Protein AF-E6SQ80-F1 (afdb_monomer)

Organism: Bacteroides helcogenes (strain ATCC 35417 / DSM 20613 / JCM 6297 / CCUG 15421 / P 36-108) (NCBI:txid693979)

Solvent-accessible surface area (backbone atoms only — not comparable to full-atom values): 7886 Å² total; per-residue (Å²): 94,75,53,71,48,100,83,72,42,38,37,42,40,49,73,42,81,39,66,89,78,33,95,64,57,25,23,40,50,48,75,44,76,76,43,98,64,92,74,74,93,52,70,65,58,53,53,50,54,49,54,52,53,56,57,59,50,70,48,45,70,41,32,42,32,36,75,46,68,43,85,72,83,55,39,59,58,62,47,45,52,54,47,51,51,44,66,64,46,52,77,68,69,52,54,44,75,54,71,50,78,45,55,55,97,86,42,45,30,45,36,32,44,36,37,37,68,80,19,93,57,41,67,62,55,50,51,46,48,52,53,52,54,65,74,57,103

pLDDT: mean 82.49, std 13.87, range [45.72, 96.94]

Nearest PDB structures (foldseek):
  2bx2-assembly1_L  TM=4.332E-01  e=1.331E-02  Escherichia coli
  2c4r-assembly1_L  TM=4.827E-01  e=7.706E-02  Escherichia coli
  6nuk-assembly1_A  TM=4.465E-01  e=2.876E-01  synthetic construct
  6wi5-assembly2_B  TM=4.559E-01  e=1.564E+00  synthetic construct
  4lij-assembly1_C  TM=2.989E-01  e=2.141E+00  Homo sapiens

Foldseek 3Di:
DWDADPVRWIKDWDWDDDCPLHPDQETEIDMDTPDPDDDDDDVVVLVVVLVVVVVSCVPQQHKYKYKDWPPDVVVVVVVVSVVVSCVVCVVVVQKDKDWDWFAAPNITMTMMMIHGPVNVCVVVSVVSVVVVRVVRD

Sequence (137 aa):
MEFFTDFNLHYVVSFMADVNIFNENAYQFAFTEVSDKRSDMDLKVVRTLLAIIEAFFCDNRNIMLFICYDMDNSGGAHSRLFQFWYQKYNRLSRYYMNNNTINIEGFYFYTAMVCRIDHPDFENKVDEYESYIKALE

Mean predicted aligned error: 6.48 Å

Radius of gyration: 15.29 Å; Cα contacts (8 Å, |Δi|>4): 195; chains: 1; bounding box: 39×23×43 Å

Secondary structure (DSSP, 8-state):
-EEE-TT--EEEEEEEE--SS-SSSEEEEEEEE-SSSPPP--HHHHHHHHHHHHHHTTSTT-EEEEEEE-SSS-HHHHHHHHHHHHHHHGGGT-EEEEEEEEEETTEEEEEEEEEETT-TTHHHHHHHHHHHHHTT-

InterPro domains:
  IPR046167 Protein of unknown function DUF6169 [PF19666] (42-130)

Structure (mmCIF, N/CA/C/O backbone):
data_AF-E6SQ80-F1
#
_entry.id   AF-E6SQ80-F1
#
loop_
_atom_site.group_PDB
_atom_site.id
_atom_site.type_symbol
_atom_site.label_atom_id
_atom_site.label_alt_id
_atom_site.label_comp_id
_atom_site.label_asym_id
_atom_site.label_entity_id
_atom_site.label_seq_id
_atom_site.pdbx_PDB_ins_code
_atom_site.Cartn_x
_atom_site.Cartn_y
_atom_site.Cartn_z
_atom_site.occupancy
_atom_site.B_iso_or_equiv
_atom_site.auth_seq_id
_atom_site.auth_comp_id
_atom_site.auth_asym_id
_atom_site.auth_atom_id
_atom_site.pdbx_PDB_model_num
ATOM 1 N N . MET A 1 1 ? 5.060 -11.589 -7.916 1.00 90.31 1 MET A N 1
ATOM 2 C CA . MET A 1 1 ? 4.917 -11.422 -9.379 1.00 90.31 1 MET A CA 1
ATOM 3 C C . MET A 1 1 ? 6.162 -10.729 -9.892 1.00 90.31 1 MET A C 1
ATOM 5 O O . MET A 1 1 ? 6.709 -9.898 -9.181 1.00 90.31 1 MET A O 1
ATOM 9 N N . GLU A 1 2 ? 6.592 -11.046 -11.104 1.00 92.31 2 GLU A N 1
ATOM 10 C CA . GLU A 1 2 ? 7.700 -10.360 -11.765 1.00 92.31 2 GLU A CA 1
ATOM 11 C C . GLU A 1 2 ? 7.306 -9.924 -13.178 1.00 92.31 2 GLU A C 1
ATOM 13 O O . GLU A 1 2 ? 6.427 -10.535 -13.791 1.00 92.31 2 GLU A O 1
ATOM 18 N N . PHE A 1 3 ? 7.916 -8.851 -13.680 1.00 90.94 3 PHE A N 1
ATOM 19 C CA . PHE A 1 3 ? 7.743 -8.395 -15.060 1.00 90.94 3 PHE A CA 1
ATOM 20 C C . PHE A 1 3 ? 8.987 -7.661 -15.571 1.00 90.94 3 PHE A C 1
ATOM 22 O O . PHE A 1 3 ? 9.801 -7.165 -14.791 1.00 90.94 3 PHE A O 1
ATOM 29 N N . PHE A 1 4 ? 9.102 -7.573 -16.898 1.00 89.94 4 PHE A N 1
ATOM 30 C CA . PHE A 1 4 ? 10.176 -6.860 -17.584 1.00 89.94 4 PHE A CA 1
ATOM 31 C C . PHE A 1 4 ? 9.625 -5.654 -18.345 1.00 89.94 4 PHE A C 1
ATOM 33 O O . PHE A 1 4 ? 8.529 -5.718 -18.907 1.00 89.94 4 PHE A O 1
ATOM 40 N N . THR A 1 5 ? 10.373 -4.552 -18.360 1.00 85.88 5 THR A N 1
ATOM 41 C CA . THR A 1 5 ? 10.049 -3.372 -19.179 1.00 85.88 5 THR A CA 1
ATOM 42 C C . THR A 1 5 ? 10.618 -3.499 -20.591 1.00 85.88 5 THR A C 1
ATOM 44 O O . THR A 1 5 ? 11.477 -4.340 -20.855 1.00 85.88 5 THR A O 1
ATOM 47 N N . ASP A 1 6 ? 10.217 -2.599 -21.493 1.00 85.62 6 ASP A N 1
ATOM 48 C CA . ASP A 1 6 ? 10.793 -2.510 -22.846 1.00 85.62 6 ASP A CA 1
ATOM 49 C C . ASP A 1 6 ? 12.305 -2.198 -22.834 1.00 85.62 6 ASP A C 1
ATOM 51 O O . ASP A 1 6 ? 13.006 -2.464 -23.808 1.00 85.62 6 ASP A O 1
ATOM 55 N N . PHE A 1 7 ? 12.821 -1.659 -21.724 1.00 83.69 7 PHE A N 1
ATOM 56 C CA . PHE A 1 7 ? 14.248 -1.395 -21.503 1.00 83.69 7 PHE A CA 1
ATOM 57 C C . PHE A 1 7 ? 14.986 -2.573 -20.846 1.00 83.69 7 PHE A C 1
ATOM 59 O O . PHE A 1 7 ? 16.158 -2.447 -20.471 1.00 83.69 7 PHE A O 1
ATOM 66 N N . ASN A 1 8 ? 14.319 -3.727 -20.728 1.00 85.06 8 ASN A N 1
ATOM 67 C CA . ASN A 1 8 ? 14.826 -4.935 -20.085 1.00 85.06 8 ASN A CA 1
ATOM 68 C C . ASN A 1 8 ? 15.200 -4.709 -18.608 1.00 85.06 8 ASN A C 1
ATOM 70 O O . ASN A 1 8 ? 16.183 -5.269 -18.117 1.00 85.06 8 ASN A O 1
ATOM 74 N N . LEU A 1 9 ? 14.437 -3.850 -17.926 1.00 84.12 9 LEU A N 1
ATOM 75 C CA . LEU A 1 9 ? 14.495 -3.692 -16.474 1.00 84.12 9 LEU A CA 1
ATOM 76 C C . LEU A 1 9 ? 13.590 -4.736 -15.837 1.00 84.12 9 LEU A C 1
ATOM 78 O O . LEU A 1 9 ? 12.480 -4.958 -16.325 1.00 84.12 9 LEU A O 1
ATOM 82 N N . HIS A 1 10 ? 14.060 -5.368 -14.768 1.00 86.81 10 HIS A N 1
ATOM 83 C CA . HIS A 1 10 ? 13.349 -6.448 -14.087 1.00 86.81 10 HIS A CA 1
ATOM 84 C C . HIS A 1 10 ? 12.758 -5.919 -12.791 1.00 86.81 10 HIS A C 1
ATOM 86 O O . HIS A 1 10 ? 13.491 -5.452 -11.922 1.00 86.81 10 HIS A O 1
ATOM 92 N N . TYR A 1 11 ? 11.438 -6.003 -12.661 1.00 86.12 11 TYR A N 1
ATOM 93 C CA . TYR A 1 11 ? 10.735 -5.614 -11.448 1.00 86.12 11 TYR A CA 1
ATOM 94 C C . TY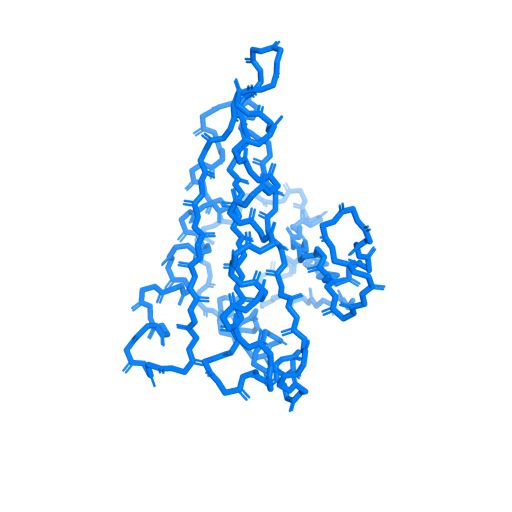R A 1 11 ? 10.109 -6.825 -10.777 1.00 86.12 11 TYR A C 1
ATOM 96 O O . TYR A 1 11 ? 9.470 -7.657 -11.426 1.00 86.12 11 TYR A O 1
ATOM 104 N N . VAL A 1 12 ? 10.232 -6.865 -9.455 1.00 89.56 12 VAL A N 1
ATOM 105 C CA . VAL A 1 12 ? 9.544 -7.815 -8.586 1.00 89.56 12 VAL A CA 1
ATOM 106 C C . VAL A 1 12 ? 8.547 -7.050 -7.729 1.00 89.56 12 VAL A C 1
ATOM 108 O O . VAL A 1 12 ? 8.864 -6.005 -7.165 1.00 89.56 12 VAL A O 1
ATOM 111 N N . VAL A 1 13 ? 7.327 -7.576 -7.650 1.00 90.50 13 VAL A N 1
ATOM 112 C CA . VAL A 1 13 ? 6.219 -7.031 -6.863 1.00 90.50 13 VAL A CA 1
ATOM 113 C C . VAL A 1 13 ? 5.658 -8.123 -5.961 1.00 90.50 13 VAL A C 1
ATOM 115 O O . VAL A 1 13 ? 5.382 -9.239 -6.426 1.00 90.50 13 VAL A O 1
ATOM 118 N N . SER A 1 14 ? 5.449 -7.807 -4.687 1.00 92.56 14 SER A N 1
ATOM 119 C CA . SER A 1 14 ? 4.895 -8.733 -3.701 1.00 92.56 14 SER A CA 1
ATOM 120 C C . SER A 1 14 ? 3.891 -8.061 -2.767 1.00 92.56 14 SER A C 1
ATOM 122 O O . SER A 1 14 ? 3.972 -6.870 -2.475 1.00 92.56 14 SER A O 1
ATOM 124 N N . PHE A 1 15 ? 2.942 -8.876 -2.304 1.00 93.88 15 PHE A N 1
ATOM 125 C CA . PHE A 1 15 ? 2.049 -8.588 -1.190 1.00 93.88 15 PHE A CA 1
ATOM 126 C C . PHE A 1 15 ? 2.305 -9.659 -0.134 1.00 93.88 15 PHE A C 1
ATOM 128 O O . PHE A 1 15 ? 2.094 -10.844 -0.394 1.00 93.88 15 PHE A O 1
ATOM 135 N N . MET A 1 16 ? 2.817 -9.258 1.021 1.00 94.12 16 MET A N 1
ATOM 136 C CA . MET A 1 16 ? 3.179 -10.162 2.111 1.00 94.12 16 MET A CA 1
ATOM 137 C C . MET A 1 16 ? 2.185 -9.968 3.244 1.00 94.12 16 MET A C 1
ATOM 139 O O . MET A 1 16 ? 2.000 -8.838 3.677 1.00 94.12 16 MET A O 1
ATOM 143 N N . ALA A 1 17 ? 1.530 -11.040 3.694 1.00 95.00 17 ALA A N 1
ATOM 144 C CA . ALA A 1 17 ? 0.576 -10.945 4.795 1.00 95.00 17 ALA A CA 1
ATOM 145 C C . ALA A 1 17 ? 1.263 -10.360 6.035 1.00 95.00 17 ALA A C 1
ATOM 147 O O . ALA A 1 17 ? 2.347 -10.808 6.412 1.00 95.00 17 ALA A O 1
ATOM 148 N N . ASP A 1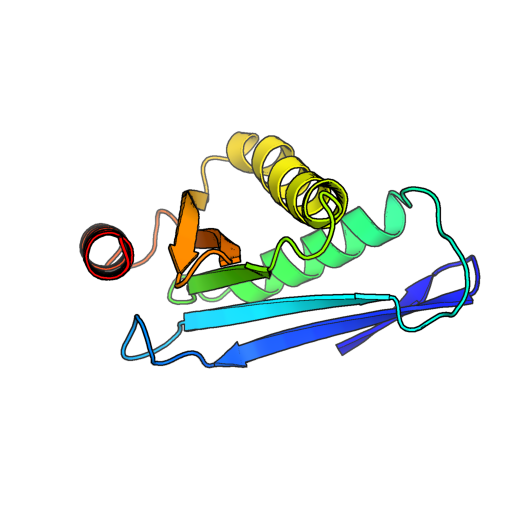 18 ? 0.627 -9.368 6.645 1.00 92.31 18 ASP A N 1
ATOM 149 C CA . ASP A 1 18 ? 1.134 -8.669 7.816 1.00 92.31 18 ASP A CA 1
ATOM 150 C C . ASP A 1 18 ? 0.068 -8.674 8.905 1.00 92.31 18 ASP A C 1
ATOM 152 O O . ASP A 1 18 ? -1.005 -8.095 8.749 1.00 92.31 18 ASP A O 1
ATOM 156 N N . VAL A 1 19 ? 0.386 -9.358 10.001 1.00 89.06 19 VAL A N 1
ATOM 157 C CA . VAL A 1 19 ? -0.506 -9.531 11.151 1.00 89.06 19 VAL A CA 1
ATOM 158 C C . VAL A 1 19 ? -0.114 -8.659 12.344 1.00 89.06 19 VAL A C 1
ATOM 160 O O . VAL A 1 19 ? -0.638 -8.842 13.437 1.00 89.06 19 VAL A O 1
ATOM 163 N N . ASN A 1 20 ? 0.831 -7.729 12.166 1.00 88.06 20 ASN A N 1
ATOM 164 C CA . ASN A 1 20 ? 1.306 -6.884 13.263 1.00 88.06 20 ASN A CA 1
ATOM 165 C C . ASN A 1 20 ? 0.280 -5.819 13.661 1.00 88.06 20 ASN A C 1
ATOM 167 O O . ASN A 1 20 ? 0.205 -5.456 14.832 1.00 88.06 20 ASN A O 1
ATOM 171 N N . ILE A 1 21 ? -0.483 -5.316 12.685 1.00 88.06 21 ILE A N 1
ATOM 172 C CA . ILE A 1 21 ? -1.480 -4.255 12.888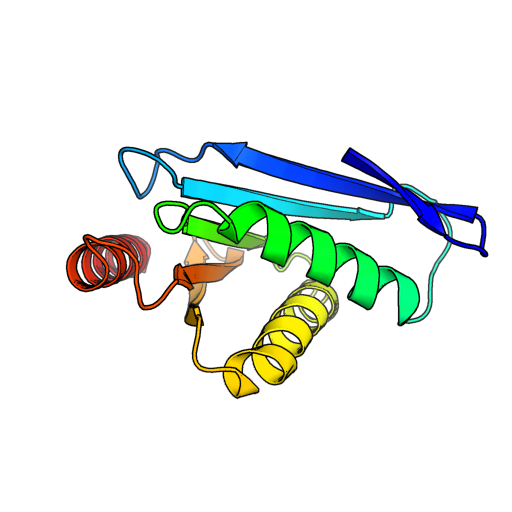 1.00 88.06 21 ILE A CA 1
ATOM 173 C C . ILE A 1 21 ? -2.899 -4.819 12.868 1.00 88.06 21 ILE A C 1
ATOM 175 O O . ILE A 1 21 ? -3.737 -4.384 13.643 1.00 88.06 21 ILE A O 1
ATOM 179 N N . PHE A 1 22 ? -3.169 -5.783 11.984 1.00 90.75 22 PHE A N 1
ATOM 180 C CA . PHE A 1 22 ? -4.508 -6.304 11.731 1.00 90.75 22 PHE A CA 1
ATOM 181 C C . PHE A 1 22 ? -4.527 -7.824 11.836 1.00 90.75 22 PHE A C 1
ATOM 183 O O . PHE A 1 22 ? -3.608 -8.494 11.380 1.00 90.75 22 PHE A O 1
ATOM 190 N N . ASN A 1 23 ? -5.622 -8.388 12.344 1.00 83.94 23 ASN A N 1
ATOM 191 C CA . ASN A 1 23 ? -5.752 -9.844 12.478 1.00 83.94 23 ASN A CA 1
ATOM 192 C C . ASN A 1 23 ? -5.884 -10.595 11.136 1.00 83.94 23 ASN A C 1
ATOM 194 O O . ASN A 1 23 ? -5.600 -11.789 11.075 1.00 83.94 23 ASN A O 1
ATOM 198 N N . GLU A 1 24 ? -6.331 -9.926 10.068 1.00 89.81 24 GLU A N 1
ATOM 199 C CA . GLU A 1 24 ? -6.517 -10.527 8.744 1.00 89.81 24 GLU A CA 1
ATOM 200 C C . GLU A 1 24 ? -6.526 -9.482 7.618 1.00 89.81 24 GLU A C 1
ATOM 202 O O . GLU A 1 24 ? -6.711 -8.290 7.859 1.00 89.81 24 GLU A O 1
ATOM 207 N N . ASN A 1 25 ? -6.362 -9.960 6.379 1.00 94.69 25 ASN A N 1
ATOM 208 C CA . ASN A 1 25 ? -6.489 -9.207 5.124 1.00 94.69 25 ASN A CA 1
ATOM 209 C C . ASN A 1 25 ? -5.592 -7.961 4.987 1.00 94.69 25 ASN A C 1
ATOM 211 O O . ASN A 1 25 ? -5.819 -7.138 4.102 1.00 94.69 25 ASN A O 1
ATOM 215 N N . ALA A 1 26 ? -4.549 -7.836 5.804 1.00 96.25 26 ALA A N 1
ATOM 216 C CA . ALA A 1 26 ? -3.538 -6.799 5.667 1.00 96.25 26 ALA A CA 1
ATOM 217 C C . ALA A 1 26 ? -2.264 -7.348 5.029 1.00 96.25 26 ALA A C 1
ATOM 219 O O . ALA A 1 26 ? -1.789 -8.435 5.370 1.00 96.25 26 ALA A O 1
ATOM 220 N N . TYR A 1 27 ? -1.720 -6.588 4.080 1.00 96.31 27 TYR A N 1
ATOM 221 C CA . TYR A 1 27 ? -0.570 -7.015 3.300 1.00 96.31 27 TYR A CA 1
ATOM 222 C C . TYR A 1 27 ? 0.412 -5.873 3.079 1.00 96.31 27 TYR A C 1
ATOM 224 O O . TYR A 1 27 ? 0.047 -4.827 2.542 1.00 96.31 27 TYR A O 1
ATOM 232 N N . GLN A 1 28 ? 1.678 -6.102 3.408 1.00 93.12 28 GLN A N 1
ATOM 233 C CA . GLN A 1 28 ? 2.769 -5.227 3.008 1.00 93.12 28 GLN A CA 1
ATOM 234 C C . GLN A 1 28 ? 3.018 -5.340 1.508 1.00 93.12 28 GLN A C 1
ATOM 236 O O . GLN A 1 28 ? 3.316 -6.417 0.987 1.00 93.12 28 GLN A O 1
ATOM 241 N N . PHE A 1 29 ? 2.916 -4.210 0.823 1.00 91.31 29 PHE A N 1
ATOM 242 C CA . PHE A 1 29 ? 3.255 -4.056 -0.577 1.00 91.31 29 PHE A CA 1
ATOM 243 C C . PHE A 1 29 ? 4.725 -3.679 -0.727 1.00 91.31 29 PHE A C 1
ATOM 245 O O . PHE A 1 29 ? 5.169 -2.646 -0.223 1.00 91.31 29 PHE A O 1
ATOM 252 N N . ALA A 1 30 ? 5.462 -4.491 -1.478 1.00 86.56 30 ALA A N 1
ATOM 253 C CA . ALA A 1 30 ? 6.828 -4.194 -1.877 1.00 86.56 30 ALA A CA 1
ATOM 254 C C . ALA A 1 30 ? 6.955 -4.236 -3.401 1.00 86.56 30 ALA A C 1
ATOM 256 O O . ALA A 1 30 ? 6.389 -5.100 -4.076 1.00 86.56 30 ALA A O 1
ATOM 257 N N . PHE A 1 31 ? 7.731 -3.299 -3.942 1.00 84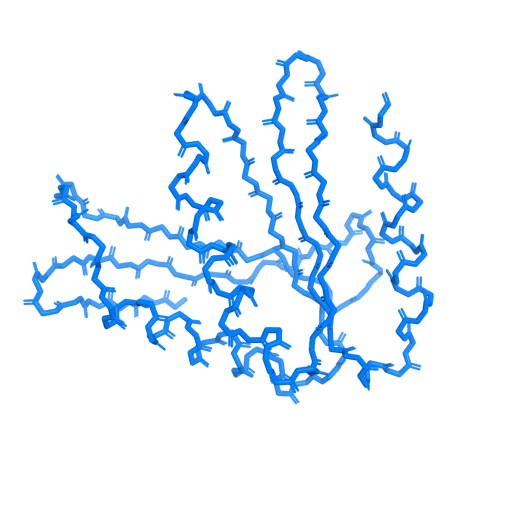.12 31 PHE A N 1
ATOM 258 C CA . PHE A 1 31 ? 8.166 -3.325 -5.330 1.00 84.12 31 PHE A CA 1
ATOM 259 C C . PHE A 1 31 ? 9.658 -2.997 -5.388 1.00 84.12 31 PHE A C 1
ATOM 261 O O . PHE A 1 31 ? 10.130 -2.077 -4.714 1.00 84.12 31 PHE A O 1
ATOM 268 N N . THR A 1 32 ? 10.403 -3.752 -6.185 1.00 80.31 32 THR A N 1
ATOM 269 C CA . THR A 1 32 ? 11.858 -3.619 -6.275 1.00 80.31 32 THR A CA 1
ATOM 270 C C . THR A 1 32 ? 12.301 -3.790 -7.715 1.00 80.31 32 THR A C 1
ATOM 272 O O . THR A 1 32 ? 11.866 -4.717 -8.399 1.00 80.31 32 THR A O 1
ATOM 275 N N . GLU A 1 33 ? 13.163 -2.887 -8.171 1.00 80.81 33 GLU A N 1
ATOM 276 C CA . GLU A 1 33 ? 13.928 -3.075 -9.397 1.00 80.81 33 GLU A CA 1
ATOM 277 C C . GLU A 1 33 ? 15.138 -3.961 -9.085 1.00 80.81 33 GLU A C 1
ATOM 279 O O . GLU A 1 33 ? 15.942 -3.625 -8.220 1.00 80.81 33 GLU A O 1
ATOM 284 N N . VAL A 1 34 ? 15.247 -5.103 -9.758 1.00 82.31 34 VAL A N 1
ATOM 285 C CA . VAL A 1 34 ? 16.314 -6.097 -9.540 1.00 82.31 34 VAL A CA 1
ATOM 286 C C . VAL A 1 34 ? 17.418 -5.972 -10.601 1.00 82.31 34 VAL A C 1
ATOM 288 O O . VAL A 1 34 ? 18.441 -6.645 -10.538 1.00 82.31 34 VAL A O 1
ATOM 291 N N . SER A 1 35 ? 17.243 -5.091 -11.589 1.00 76.19 35 SER A N 1
ATOM 292 C CA . SER A 1 35 ? 18.271 -4.770 -12.579 1.00 76.19 35 SER A CA 1
ATOM 293 C C . SER A 1 35 ? 19.299 -3.765 -12.044 1.00 76.19 35 SER A C 1
ATOM 295 O O . SER A 1 35 ? 18.930 -2.712 -11.543 1.00 76.19 35 SER A O 1
ATOM 297 N N . ASP A 1 36 ? 20.593 -4.013 -12.281 1.00 64.88 36 ASP A N 1
ATOM 298 C CA . ASP A 1 36 ? 21.710 -3.096 -11.951 1.00 64.88 36 ASP A CA 1
ATOM 299 C C . ASP A 1 36 ? 21.759 -1.814 -12.818 1.00 64.88 36 ASP A C 1
ATOM 301 O O . ASP A 1 36 ? 22.786 -1.136 -12.926 1.00 64.88 36 ASP A O 1
ATOM 305 N N . LYS A 1 37 ? 20.666 -1.474 -13.505 1.00 63.50 37 LYS A N 1
ATOM 306 C CA . LYS A 1 37 ? 20.593 -0.307 -14.387 1.00 63.50 37 LYS A CA 1
ATOM 307 C C . LYS A 1 37 ? 19.872 0.820 -13.661 1.00 63.50 37 LYS A C 1
ATOM 309 O O . LYS A 1 37 ? 18.825 0.618 -13.075 1.00 63.50 37 LYS A O 1
ATOM 314 N N . ARG A 1 38 ? 20.404 2.041 -13.735 1.00 55.78 38 ARG A N 1
ATOM 315 C CA . ARG A 1 38 ? 19.651 3.229 -13.308 1.00 55.78 38 ARG A CA 1
ATOM 316 C C . ARG A 1 38 ? 18.541 3.503 -14.319 1.00 55.78 38 ARG A C 1
ATOM 318 O O . ARG A 1 38 ? 18.846 3.757 -15.484 1.00 55.78 38 ARG A O 1
ATOM 325 N N . SER A 1 39 ? 17.291 3.484 -13.866 1.00 55.44 39 SER A N 1
ATOM 326 C CA . SER A 1 39 ? 16.137 3.882 -14.670 1.00 55.44 39 SER A CA 1
ATOM 327 C C . SER A 1 39 ? 15.675 5.296 -14.334 1.00 55.44 39 SER A C 1
ATOM 329 O O . SER A 1 39 ? 15.519 5.653 -13.166 1.00 55.44 39 SER A O 1
ATOM 331 N N . ASP A 1 40 ? 15.373 6.076 -15.370 1.00 62.81 40 ASP A N 1
ATOM 332 C CA . ASP A 1 40 ? 14.467 7.216 -15.245 1.00 62.81 40 ASP A CA 1
ATOM 333 C C . ASP A 1 40 ? 13.034 6.715 -14.983 1.00 62.81 40 ASP A C 1
ATOM 335 O O . ASP A 1 40 ? 12.710 5.544 -15.197 1.00 62.81 40 ASP A O 1
ATOM 339 N N . MET A 1 41 ? 12.146 7.593 -14.513 1.00 65.88 41 MET A N 1
ATOM 340 C CA . MET A 1 41 ? 10.749 7.239 -14.243 1.00 65.88 41 MET A CA 1
ATOM 341 C C . MET A 1 41 ? 10.028 6.756 -15.519 1.00 65.88 41 MET A C 1
ATOM 343 O O . MET A 1 41 ? 9.681 7.559 -16.385 1.00 65.88 41 MET A O 1
ATOM 347 N N . ASP A 1 42 ? 9.732 5.455 -15.605 1.00 75.75 42 ASP A N 1
ATOM 348 C CA . ASP A 1 42 ? 8.976 4.855 -16.711 1.00 75.75 42 ASP A CA 1
ATOM 349 C C . ASP A 1 42 ? 7.461 4.856 -16.420 1.00 75.75 42 ASP A C 1
ATOM 351 O O . ASP A 1 42 ? 6.949 4.162 -15.537 1.00 75.75 42 ASP A O 1
ATOM 355 N N . LEU A 1 43 ? 6.699 5.620 -17.208 1.00 77.75 43 LEU A N 1
ATOM 356 C CA . LEU A 1 43 ? 5.240 5.698 -17.085 1.00 77.75 43 LEU A CA 1
ATOM 357 C C . LEU A 1 43 ? 4.530 4.355 -17.327 1.00 77.75 43 LEU A C 1
ATOM 359 O O . LEU A 1 43 ? 3.406 4.181 -16.844 1.00 77.75 43 LEU A O 1
ATOM 363 N N . LYS A 1 44 ? 5.132 3.414 -18.068 1.00 83.94 44 LYS A N 1
ATOM 364 C CA . LYS A 1 44 ? 4.580 2.064 -18.252 1.00 83.94 44 LYS A CA 1
ATOM 365 C C . LYS A 1 44 ? 4.685 1.257 -16.965 1.00 83.94 44 LYS A C 1
ATOM 367 O O . LYS A 1 44 ? 3.688 0.657 -16.577 1.00 83.94 44 LYS A O 1
ATOM 372 N N . VAL A 1 45 ? 5.818 1.333 -16.263 1.00 82.88 45 VAL A N 1
ATOM 373 C CA . VAL A 1 45 ? 5.992 0.716 -14.935 1.00 82.88 45 VAL A CA 1
ATOM 374 C C . VAL A 1 45 ? 4.928 1.232 -13.976 1.00 82.88 45 VAL A C 1
ATOM 376 O O . VAL A 1 45 ? 4.225 0.440 -13.352 1.00 82.88 45 VAL A O 1
ATOM 379 N N . VAL A 1 46 ? 4.722 2.551 -13.935 1.00 79.38 46 VAL A N 1
ATOM 380 C CA . VAL A 1 46 ? 3.684 3.152 -13.088 1.00 79.38 46 VAL A CA 1
ATOM 381 C C . VAL A 1 46 ? 2.294 2.607 -13.434 1.00 79.38 46 VAL A C 1
ATOM 383 O O . VAL A 1 46 ? 1.544 2.235 -12.538 1.00 79.38 46 VAL A O 1
ATOM 386 N N . ARG A 1 47 ? 1.933 2.508 -14.721 1.00 83.94 47 ARG A N 1
ATOM 387 C CA . ARG A 1 47 ? 0.638 1.938 -15.150 1.00 83.94 47 ARG A CA 1
ATOM 388 C C . ARG A 1 47 ? 0.486 0.460 -14.782 1.00 83.94 47 ARG A C 1
ATOM 390 O O . ARG A 1 47 ? -0.610 0.054 -14.406 1.00 83.94 47 ARG A O 1
ATOM 397 N N . THR A 1 48 ? 1.556 -0.321 -14.868 1.00 87.75 48 THR A N 1
ATOM 398 C CA . THR A 1 48 ? 1.551 -1.735 -14.475 1.00 87.75 48 THR A CA 1
ATOM 399 C C . THR A 1 48 ? 1.343 -1.885 -12.971 1.00 87.75 48 THR A C 1
ATOM 401 O O . THR A 1 48 ? 0.447 -2.616 -12.557 1.00 87.75 48 THR A O 1
ATOM 404 N N . LEU A 1 49 ? 2.095 -1.143 -12.149 1.00 84.69 49 LEU A N 1
ATOM 405 C CA . LEU A 1 49 ? 1.928 -1.144 -10.690 1.00 84.69 49 LEU A CA 1
ATOM 406 C C . LEU A 1 49 ? 0.507 -0.730 -10.291 1.00 84.69 49 LEU A C 1
ATOM 408 O O . LEU A 1 49 ? -0.090 -1.331 -9.404 1.00 84.69 49 LEU A O 1
ATOM 412 N N . LEU A 1 50 ? -0.070 0.238 -11.003 1.00 83.56 50 LEU A N 1
ATOM 413 C CA . LEU A 1 50 ? -1.457 0.646 -10.812 1.00 83.56 50 LEU A CA 1
ATOM 414 C C . LEU A 1 50 ? -2.464 -0.469 -11.077 1.00 83.56 50 LEU A C 1
ATOM 416 O O . LEU A 1 50 ? -3.354 -0.682 -10.260 1.00 83.56 50 LEU A O 1
ATOM 420 N N . ALA A 1 51 ? -2.322 -1.186 -12.190 1.00 88.38 51 ALA A N 1
ATOM 421 C CA . ALA A 1 51 ? -3.200 -2.308 -12.505 1.00 88.38 51 ALA A CA 1
ATOM 422 C C . ALA A 1 51 ? -3.090 -3.430 -11.458 1.00 88.38 51 ALA A C 1
ATOM 424 O O . ALA A 1 51 ? -4.100 -4.025 -11.090 1.00 88.38 51 ALA A O 1
ATOM 425 N N . ILE A 1 52 ? -1.881 -3.680 -10.945 1.00 90.94 52 ILE A N 1
ATOM 426 C CA . ILE A 1 52 ? -1.639 -4.663 -9.882 1.00 90.94 52 ILE A CA 1
ATOM 427 C C . ILE A 1 52 ? -2.345 -4.250 -8.583 1.00 90.94 52 ILE A C 1
ATOM 429 O O . ILE A 1 52 ? -3.032 -5.070 -7.979 1.00 90.94 52 ILE A O 1
ATOM 433 N N . ILE A 1 53 ? -2.214 -2.988 -8.166 1.00 89.00 53 ILE A N 1
ATOM 434 C CA . ILE A 1 53 ? -2.850 -2.484 -6.939 1.00 89.00 53 ILE A CA 1
ATOM 435 C C . ILE A 1 53 ? -4.381 -2.478 -7.073 1.00 89.00 53 ILE A C 1
ATOM 437 O O . ILE A 1 53 ? -5.082 -2.883 -6.150 1.00 89.00 53 ILE A O 1
ATOM 441 N N . GLU A 1 54 ? -4.926 -2.084 -8.226 1.00 88.38 54 GLU A N 1
ATOM 442 C CA . GLU A 1 54 ? -6.375 -2.158 -8.471 1.00 88.38 54 GLU A CA 1
ATOM 443 C C . GLU A 1 54 ? -6.889 -3.605 -8.404 1.00 88.38 54 GLU A C 1
ATOM 445 O O . GLU A 1 54 ? -7.930 -3.851 -7.800 1.00 88.38 54 GLU A O 1
ATOM 450 N N . ALA A 1 55 ? -6.143 -4.567 -8.961 1.00 93.12 55 ALA A N 1
ATOM 451 C CA . ALA A 1 55 ? -6.490 -5.985 -8.879 1.00 93.12 55 ALA A CA 1
ATOM 452 C C . ALA A 1 55 ? -6.431 -6.522 -7.438 1.00 93.12 55 ALA A C 1
ATOM 454 O O . ALA A 1 55 ? -7.291 -7.305 -7.040 1.00 93.12 55 ALA A O 1
ATOM 455 N N . PHE A 1 56 ? -5.457 -6.079 -6.637 1.00 93.44 56 PHE A N 1
ATOM 456 C CA . PHE A 1 56 ? -5.374 -6.416 -5.212 1.00 93.44 56 PHE A CA 1
ATOM 457 C C . PHE A 1 56 ? -6.626 -5.964 -4.448 1.00 93.44 56 PHE A C 1
ATOM 459 O O . PHE A 1 56 ? -7.175 -6.711 -3.640 1.00 93.44 56 PHE A O 1
ATOM 466 N N . PHE A 1 57 ? -7.126 -4.772 -4.763 1.00 93.25 57 PHE A N 1
ATOM 467 C CA . PHE A 1 57 ? -8.332 -4.215 -4.162 1.00 93.25 57 PHE A CA 1
ATOM 468 C C . PHE A 1 57 ? -9.641 -4.700 -4.808 1.00 93.25 57 PHE A C 1
ATOM 470 O O . PHE A 1 57 ? -10.700 -4.152 -4.496 1.00 93.25 57 PHE A O 1
ATOM 477 N N . CYS A 1 58 ? -9.623 -5.716 -5.683 1.00 93.69 58 CYS A N 1
ATOM 478 C CA . CYS A 1 58 ? -10.859 -6.370 -6.127 1.00 93.69 58 CYS A CA 1
ATOM 479 C C . CYS A 1 58 ? -11.633 -6.982 -4.949 1.00 93.69 58 CYS A C 1
ATOM 481 O O . CYS A 1 58 ? -12.862 -6.930 -4.958 1.00 93.69 58 CYS A O 1
ATOM 483 N N . ASP A 1 59 ? -10.932 -7.491 -3.930 1.00 95.56 59 ASP A N 1
ATOM 484 C CA . ASP A 1 59 ? -11.525 -7.764 -2.618 1.00 95.56 59 ASP A CA 1
ATOM 485 C C . ASP A 1 59 ? -11.486 -6.479 -1.780 1.00 95.56 59 ASP A C 1
ATOM 487 O O . ASP A 1 59 ? -10.419 -5.925 -1.507 1.00 95.56 59 ASP A O 1
ATOM 491 N N . ASN A 1 60 ? -12.658 -5.978 -1.392 1.00 94.25 60 ASN A N 1
ATOM 492 C CA . ASN A 1 60 ? -12.781 -4.744 -0.617 1.00 94.25 60 ASN A CA 1
ATOM 493 C C . ASN A 1 60 ? -12.418 -4.903 0.863 1.00 94.25 60 ASN A C 1
ATOM 495 O O . ASN A 1 60 ? -12.407 -3.904 1.574 1.00 94.25 60 ASN A O 1
ATOM 499 N N . ARG A 1 61 ? -12.117 -6.123 1.320 1.00 96.50 61 ARG A N 1
ATOM 500 C CA . ARG A 1 61 ? -11.620 -6.403 2.676 1.00 96.50 61 ARG A CA 1
ATOM 501 C C . ARG A 1 61 ? -10.104 -6.281 2.793 1.00 96.50 61 ARG A C 1
ATOM 503 O O . ARG A 1 61 ? -9.572 -6.291 3.896 1.00 96.50 61 ARG A O 1
ATOM 510 N N . ASN A 1 62 ? -9.406 -6.190 1.665 1.00 96.88 62 ASN A N 1
ATOM 511 C CA . ASN A 1 62 ? -7.959 -6.077 1.662 1.00 96.88 62 ASN A CA 1
ATOM 512 C C . ASN A 1 62 ? -7.505 -4.688 2.122 1.00 96.88 62 ASN A C 1
ATOM 514 O O . ASN A 1 62 ? -8.043 -3.663 1.699 1.00 96.88 62 ASN A O 1
ATOM 518 N N . ILE A 1 63 ? -6.450 -4.676 2.929 1.00 96.06 63 ILE A N 1
ATOM 519 C CA . ILE A 1 63 ? -5.730 -3.496 3.394 1.00 96.06 63 ILE A CA 1
ATOM 520 C C . ILE A 1 63 ? -4.297 -3.607 2.891 1.00 96.06 63 ILE A C 1
ATOM 522 O O . ILE A 1 63 ? -3.629 -4.627 3.071 1.00 96.06 63 ILE A O 1
ATOM 526 N N . MET A 1 64 ? -3.816 -2.551 2.247 1.00 94.12 64 MET A N 1
ATOM 527 C CA . MET A 1 64 ? -2.436 -2.481 1.783 1.00 94.12 64 MET A CA 1
ATOM 528 C C . MET A 1 64 ? -1.621 -1.623 2.744 1.00 94.12 64 MET A C 1
ATOM 530 O O . MET A 1 64 ? -1.994 -0.490 3.043 1.00 94.12 64 MET A O 1
ATOM 534 N N . LEU A 1 65 ? -0.487 -2.154 3.180 1.00 93.38 65 LEU A N 1
ATOM 535 C CA . LEU A 1 65 ? 0.508 -1.461 3.983 1.00 93.38 65 LEU A CA 1
ATOM 536 C C . LEU A 1 65 ? 1.731 -1.174 3.128 1.00 93.38 65 LEU A C 1
ATOM 538 O O . LEU A 1 65 ? 2.170 -2.012 2.347 1.00 93.38 65 LEU A O 1
ATOM 542 N N . PHE A 1 66 ? 2.300 0.008 3.281 1.00 88.94 66 PHE A N 1
ATOM 543 C CA . PHE A 1 66 ? 3.554 0.376 2.651 1.00 88.94 66 PHE A CA 1
ATOM 544 C C . PHE A 1 66 ? 4.503 0.869 3.730 1.00 88.94 66 PHE A C 1
ATOM 546 O O . PHE A 1 66 ? 4.170 1.804 4.449 1.00 88.94 66 PHE A O 1
ATOM 553 N N . ILE A 1 67 ? 5.667 0.235 3.848 1.00 86.62 67 ILE A N 1
ATOM 554 C CA . ILE A 1 67 ? 6.698 0.597 4.821 1.00 86.62 67 ILE A CA 1
ATOM 555 C C . ILE A 1 67 ? 8.008 0.738 4.061 1.00 86.62 67 ILE A C 1
ATOM 557 O O . ILE A 1 67 ? 8.429 -0.173 3.349 1.00 86.62 67 ILE A O 1
ATOM 561 N N . CYS A 1 68 ? 8.650 1.891 4.194 1.00 79.88 68 CYS A N 1
ATOM 562 C CA . CYS A 1 68 ? 9.924 2.172 3.557 1.00 79.88 68 CYS A CA 1
ATOM 563 C C . CYS A 1 68 ? 10.844 2.863 4.559 1.00 79.88 68 CYS A C 1
ATOM 565 O O . CYS A 1 68 ? 10.501 3.902 5.120 1.00 79.88 68 CYS A O 1
ATOM 567 N N . TYR A 1 69 ? 12.007 2.262 4.787 1.00 72.62 69 TYR A N 1
ATOM 568 C CA . TYR A 1 69 ? 13.048 2.828 5.633 1.00 72.62 69 TYR A CA 1
ATOM 569 C C . TYR A 1 69 ? 13.831 3.893 4.852 1.00 72.62 69 TYR A C 1
ATOM 571 O O . TYR A 1 69 ? 14.313 3.623 3.748 1.00 72.62 69 TYR A O 1
ATOM 579 N N . ASP A 1 70 ? 13.954 5.100 5.408 1.00 63.38 70 ASP A N 1
ATOM 580 C CA . ASP A 1 70 ? 14.717 6.188 4.795 1.00 63.38 70 ASP A CA 1
ATOM 581 C C . ASP A 1 70 ? 16.201 6.079 5.167 1.00 63.38 70 ASP A C 1
ATOM 583 O O . ASP A 1 70 ? 16.697 6.736 6.078 1.00 63.38 70 ASP A O 1
ATOM 587 N N . MET A 1 71 ? 16.906 5.194 4.461 1.00 50.22 71 MET A N 1
ATOM 588 C CA . MET A 1 71 ? 18.342 4.955 4.648 1.00 50.22 71 MET A CA 1
ATOM 589 C C . MET A 1 71 ? 19.226 6.163 4.308 1.00 50.22 71 MET A C 1
ATOM 591 O O . MET A 1 71 ? 20.334 6.250 4.821 1.00 50.22 71 MET A O 1
ATOM 595 N N . ASP A 1 72 ? 18.794 7.045 3.398 1.00 45.72 72 ASP A N 1
ATOM 596 C CA . ASP A 1 72 ? 19.746 7.878 2.641 1.00 45.72 72 ASP A CA 1
ATOM 597 C C . ASP A 1 72 ? 19.155 9.197 2.097 1.00 45.72 72 ASP A C 1
ATOM 599 O O . ASP A 1 72 ? 19.684 9.768 1.139 1.00 45.72 72 ASP A O 1
ATOM 603 N N . ASN A 1 73 ? 18.021 9.686 2.628 1.00 48.25 73 ASN A N 1
ATOM 604 C CA . ASN A 1 73 ? 17.213 10.732 1.964 1.00 48.25 73 ASN A CA 1
ATOM 605 C C . ASN A 1 73 ? 16.689 10.264 0.574 1.00 48.25 73 ASN A C 1
ATOM 607 O O . ASN A 1 73 ? 16.206 11.050 -0.251 1.00 48.25 73 ASN A O 1
ATOM 611 N N . SER A 1 74 ? 16.808 8.958 0.298 1.00 49.19 74 SER A N 1
ATOM 612 C CA . SER A 1 74 ? 16.448 8.239 -0.928 1.00 49.19 74 SER A CA 1
ATOM 613 C C . SER A 1 74 ? 15.066 7.584 -0.832 1.00 49.19 74 SER A C 1
ATOM 615 O O . SER A 1 74 ? 14.469 7.270 -1.870 1.00 49.19 74 SER A O 1
ATOM 617 N N . GLY A 1 75 ? 14.481 7.518 0.377 1.00 45.84 75 GLY A N 1
ATOM 618 C CA . GLY A 1 75 ? 13.061 7.213 0.584 1.00 45.84 75 GLY A CA 1
ATOM 619 C C . GLY A 1 75 ? 12.145 8.137 -0.227 1.00 45.84 75 GLY A C 1
ATOM 620 O O . GLY A 1 75 ? 11.030 7.766 -0.587 1.00 45.84 75 GLY A O 1
ATOM 621 N N . GLY A 1 76 ? 12.662 9.299 -0.643 1.00 48.00 76 GLY A N 1
ATOM 622 C CA . GLY A 1 76 ? 12.009 10.238 -1.541 1.00 48.00 76 GLY A CA 1
ATOM 623 C C . GLY A 1 76 ? 11.627 9.695 -2.924 1.00 48.00 76 GLY A C 1
ATOM 624 O O . GLY A 1 76 ? 10.735 10.277 -3.527 1.00 48.00 76 GLY A O 1
ATOM 625 N N . ALA A 1 77 ? 12.250 8.649 -3.481 1.00 49.75 77 ALA A N 1
ATOM 626 C CA . ALA A 1 77 ? 11.857 8.119 -4.802 1.00 49.75 77 ALA A CA 1
ATOM 627 C C . ALA A 1 77 ? 10.678 7.135 -4.706 1.00 49.75 77 ALA A C 1
ATOM 629 O O . ALA A 1 77 ? 9.706 7.245 -5.457 1.00 49.75 77 ALA A O 1
ATOM 630 N N . HIS A 1 78 ? 10.729 6.226 -3.730 1.00 55.28 78 HIS A N 1
ATOM 631 C CA . HIS A 1 78 ? 9.654 5.275 -3.453 1.00 55.28 78 HIS A CA 1
ATOM 632 C C . HIS A 1 78 ? 8.435 5.971 -2.834 1.00 55.28 78 HIS A C 1
ATOM 634 O O . HIS A 1 78 ? 7.307 5.701 -3.251 1.00 55.28 78 HIS A O 1
ATOM 640 N N . SER A 1 79 ? 8.648 6.949 -1.942 1.00 55.78 79 SER A N 1
ATOM 641 C CA . SER A 1 79 ? 7.566 7.798 -1.435 1.00 55.78 79 SER A CA 1
ATOM 642 C C . SER A 1 79 ? 6.959 8.651 -2.545 1.00 55.78 79 SER A C 1
ATOM 644 O O . SER A 1 79 ? 5.743 8.756 -2.609 1.00 55.78 79 SER A O 1
ATOM 646 N N . ARG A 1 80 ? 7.752 9.178 -3.494 1.00 59.78 80 ARG A N 1
ATOM 647 C CA . ARG A 1 80 ? 7.218 9.900 -4.662 1.00 59.78 80 ARG A CA 1
ATOM 648 C C . ARG A 1 80 ? 6.380 9.010 -5.564 1.00 59.78 80 ARG A C 1
ATOM 650 O O . ARG A 1 80 ? 5.358 9.478 -6.049 1.00 59.78 80 ARG A O 1
ATOM 657 N N . LEU A 1 81 ? 6.764 7.754 -5.786 1.00 62.12 81 LEU A N 1
ATOM 658 C CA . LEU A 1 81 ? 5.974 6.833 -6.606 1.00 62.12 81 LEU A CA 1
ATOM 659 C C . LEU A 1 81 ? 4.648 6.463 -5.919 1.00 62.12 81 LEU A C 1
ATOM 661 O O . LEU A 1 81 ? 3.597 6.463 -6.560 1.00 62.12 81 LEU A O 1
ATOM 665 N N . PHE A 1 82 ? 4.685 6.236 -4.605 1.00 64.62 82 PHE A N 1
ATOM 666 C CA . PHE A 1 82 ? 3.502 5.962 -3.789 1.00 64.62 82 PHE A CA 1
ATOM 667 C C . PHE A 1 82 ? 2.591 7.194 -3.625 1.00 64.62 82 PHE A C 1
ATOM 669 O O . PHE A 1 82 ? 1.367 7.117 -3.724 1.00 64.62 82 PHE A O 1
ATOM 676 N N . GLN A 1 83 ? 3.176 8.377 -3.475 1.00 63.25 83 GLN A N 1
ATOM 677 C CA . GLN A 1 83 ? 2.454 9.642 -3.420 1.00 63.25 83 GLN A CA 1
ATOM 678 C C . GLN A 1 83 ? 1.895 10.026 -4.797 1.00 63.25 83 GLN A C 1
ATOM 680 O O . GLN A 1 83 ? 0.786 10.545 -4.879 1.00 63.25 83 GLN A O 1
ATOM 685 N N . PHE A 1 84 ? 2.606 9.724 -5.889 1.00 64.50 84 PHE A N 1
ATOM 686 C CA . PHE A 1 84 ? 2.111 9.877 -7.260 1.00 64.50 84 PHE A CA 1
ATOM 687 C C . PHE A 1 84 ? 0.922 8.951 -7.525 1.00 64.50 84 PHE A C 1
ATOM 689 O O . PHE A 1 84 ? -0.081 9.381 -8.102 1.00 64.50 84 PHE A O 1
ATOM 696 N N . TRP A 1 85 ? 1.010 7.698 -7.065 1.00 67.06 85 TRP A N 1
ATOM 697 C CA . TRP A 1 85 ? -0.109 6.759 -7.051 1.00 67.06 85 TRP A CA 1
ATOM 698 C C . TRP A 1 85 ? -1.319 7.378 -6.341 1.00 67.06 85 TRP A C 1
ATOM 700 O O . TRP A 1 85 ? -2.381 7.528 -6.953 1.00 67.06 85 TRP A O 1
ATOM 710 N N . TYR A 1 86 ? -1.132 7.856 -5.108 1.00 63.66 86 TYR A N 1
ATOM 711 C CA . TYR A 1 86 ? -2.210 8.458 -4.329 1.00 63.66 86 TYR A CA 1
ATOM 712 C C . TYR A 1 86 ? -2.802 9.697 -4.993 1.00 63.66 86 TYR A C 1
ATOM 714 O O . TYR A 1 86 ? -4.010 9.782 -5.168 1.00 63.66 86 TYR A O 1
ATOM 722 N N . GLN A 1 87 ? -1.981 10.655 -5.422 1.00 65.12 87 GLN A N 1
ATOM 723 C CA . GLN A 1 87 ? -2.464 11.898 -6.031 1.00 65.12 87 GLN A CA 1
ATOM 724 C C . GLN A 1 87 ? -3.290 11.644 -7.294 1.00 65.12 87 GLN A C 1
ATOM 726 O O . GLN A 1 87 ? -4.261 12.355 -7.564 1.00 65.12 87 GLN A O 1
ATOM 731 N N . LYS A 1 88 ? -2.938 10.615 -8.070 1.00 64.81 88 LYS A N 1
ATOM 732 C CA . LYS A 1 88 ? -3.671 10.258 -9.282 1.00 64.81 88 LYS A CA 1
ATOM 733 C C . LYS A 1 88 ? -4.990 9.536 -8.980 1.00 64.81 88 LYS A C 1
ATOM 735 O O . LYS A 1 88 ? -5.955 9.759 -9.709 1.00 64.81 88 LYS A O 1
ATOM 740 N N . TYR A 1 89 ? -5.052 8.737 -7.911 1.00 60.06 89 TYR A N 1
ATOM 741 C CA . TYR A 1 89 ? -6.208 7.887 -7.576 1.00 60.06 89 TYR A CA 1
ATOM 742 C C . TYR A 1 89 ? -7.125 8.435 -6.481 1.00 60.06 89 TYR A C 1
ATOM 744 O O . TYR A 1 89 ? -8.303 8.086 -6.461 1.00 60.06 89 TYR A O 1
ATOM 752 N N . ASN A 1 90 ? -6.667 9.387 -5.668 1.00 57.91 90 ASN A N 1
ATOM 753 C CA . ASN A 1 90 ? -7.525 10.195 -4.802 1.00 57.91 90 ASN A CA 1
ATOM 754 C C . ASN A 1 90 ? -8.591 10.945 -5.634 1.00 57.91 90 ASN A C 1
ATOM 756 O O . ASN A 1 90 ? -9.699 11.192 -5.173 1.00 57.91 90 ASN A O 1
ATOM 760 N N . ARG A 1 91 ? -8.325 11.198 -6.928 1.00 55.12 91 ARG A N 1
ATOM 761 C CA . ARG A 1 91 ? -9.324 11.738 -7.874 1.00 55.12 91 ARG A CA 1
ATOM 762 C C . ARG A 1 91 ? -10.523 10.813 -8.114 1.00 55.12 91 ARG A C 1
ATOM 764 O O . ARG A 1 91 ? -11.531 11.289 -8.622 1.00 55.12 91 ARG A O 1
ATOM 771 N N . LEU A 1 92 ? -10.415 9.521 -7.797 1.00 63.25 92 LEU A N 1
ATOM 772 C CA . LEU A 1 92 ? -11.515 8.561 -7.908 1.00 63.25 92 LEU A CA 1
ATOM 773 C C . LEU A 1 92 ? -12.313 8.426 -6.604 1.00 63.25 92 LEU A C 1
ATOM 775 O O . LEU A 1 92 ? -13.347 7.771 -6.624 1.00 63.25 92 LEU A O 1
ATOM 779 N N . SER A 1 93 ? -11.847 9.004 -5.487 1.00 74.12 93 SER A N 1
ATOM 780 C CA . SER A 1 93 ? -12.505 8.952 -4.167 1.00 74.12 93 SER A CA 1
ATOM 781 C C . SER A 1 93 ? -12.869 7.539 -3.675 1.00 74.12 93 SER A C 1
ATOM 783 O O . SER A 1 93 ? -13.772 7.392 -2.866 1.00 74.12 93 SER A O 1
ATOM 785 N N . ARG A 1 94 ? -12.184 6.489 -4.159 1.00 86.19 94 ARG A N 1
ATOM 786 C CA . ARG A 1 94 ? -12.443 5.079 -3.786 1.00 86.19 94 ARG A CA 1
ATOM 787 C C . ARG A 1 94 ? -11.547 4.560 -2.661 1.00 86.19 94 ARG A C 1
ATOM 789 O O . ARG A 1 94 ? -11.832 3.513 -2.084 1.00 86.19 94 ARG A O 1
ATOM 796 N N . TYR A 1 95 ? -10.462 5.270 -2.375 1.00 87.94 95 TYR A N 1
ATOM 797 C CA . TYR A 1 95 ? -9.425 4.831 -1.452 1.00 87.94 95 TYR A CA 1
ATOM 798 C C . TYR A 1 95 ? -9.158 5.908 -0.413 1.00 87.94 95 TYR A C 1
ATOM 800 O O . TYR A 1 95 ? -9.067 7.090 -0.745 1.00 87.94 95 TYR A O 1
ATOM 808 N N . TYR A 1 96 ? -8.992 5.469 0.824 1.00 89.44 96 TYR A N 1
ATOM 809 C CA . TYR A 1 96 ? -8.438 6.248 1.912 1.00 89.44 96 TYR A CA 1
ATOM 810 C C . TYR A 1 96 ? -6.962 5.900 2.072 1.00 89.44 96 TYR A C 1
ATOM 812 O O . TYR A 1 96 ? -6.581 4.736 1.937 1.00 89.44 96 TYR A O 1
ATOM 820 N N . MET A 1 97 ? -6.142 6.907 2.365 1.00 88.25 97 MET A N 1
ATOM 821 C CA . MET A 1 97 ? -4.744 6.717 2.724 1.00 88.25 97 MET A CA 1
ATOM 822 C C . MET A 1 97 ? -4.444 7.464 4.013 1.00 88.25 97 MET A C 1
ATOM 824 O O . MET A 1 97 ? -4.657 8.673 4.084 1.00 88.25 97 MET A O 1
ATOM 828 N N . ASN A 1 98 ? -3.858 6.755 4.972 1.00 89.25 98 ASN A N 1
ATOM 829 C CA . ASN A 1 98 ? -3.245 7.344 6.153 1.00 89.25 98 ASN A CA 1
ATOM 830 C C . ASN A 1 98 ? -1.733 7.101 6.074 1.00 89.25 98 ASN A C 1
ATOM 832 O O . ASN A 1 98 ? -1.299 5.951 6.099 1.00 89.25 98 ASN A O 1
ATOM 836 N N . ASN A 1 99 ? -0.944 8.166 5.917 1.00 86.44 99 ASN A N 1
ATOM 837 C CA . ASN A 1 99 ? 0.514 8.088 5.860 1.00 86.44 99 ASN A CA 1
ATOM 838 C C . ASN A 1 99 ? 1.155 8.816 7.040 1.00 86.44 99 ASN A C 1
ATOM 840 O O . ASN A 1 99 ? 0.666 9.859 7.461 1.00 86.44 99 ASN A O 1
ATOM 844 N N . ASN A 1 100 ? 2.255 8.258 7.540 1.00 86.62 100 ASN A N 1
ATOM 845 C CA . ASN A 1 100 ? 2.995 8.768 8.687 1.00 86.62 100 ASN A CA 1
ATOM 846 C C . ASN A 1 100 ? 4.496 8.595 8.463 1.00 86.62 100 ASN A C 1
ATOM 848 O O . ASN A 1 100 ? 4.935 7.688 7.751 1.00 86.62 100 ASN A O 1
ATOM 852 N N . THR A 1 101 ? 5.281 9.432 9.129 1.00 86.44 101 THR A N 1
ATOM 853 C CA . THR A 1 101 ? 6.719 9.221 9.287 1.00 86.44 101 THR A CA 1
ATOM 854 C C . THR A 1 101 ? 6.983 8.947 10.758 1.00 86.44 101 THR A C 1
ATOM 856 O O . THR A 1 101 ? 6.789 9.835 11.579 1.00 86.44 101 THR A O 1
ATOM 859 N N . ILE A 1 102 ? 7.427 7.735 11.076 1.00 87.19 102 ILE A N 1
ATOM 860 C CA . ILE A 1 102 ? 7.736 7.295 12.444 1.00 87.19 102 ILE A CA 1
ATOM 861 C C . ILE A 1 102 ? 9.250 7.222 12.643 1.00 87.19 102 ILE A C 1
ATOM 863 O O . ILE A 1 102 ? 9.982 6.833 11.730 1.00 87.19 102 ILE A O 1
ATOM 867 N N . ASN A 1 103 ? 9.718 7.612 13.829 1.00 86.50 103 ASN A N 1
ATOM 868 C CA . ASN A 1 103 ? 11.119 7.519 14.229 1.00 86.50 103 ASN A CA 1
ATOM 869 C C . ASN A 1 103 ? 11.274 6.400 15.258 1.00 86.50 103 ASN A C 1
ATOM 871 O O . ASN A 1 103 ? 10.779 6.520 16.373 1.00 86.50 103 ASN A O 1
ATOM 875 N N . ILE A 1 104 ? 11.982 5.337 14.889 1.00 85.50 104 ILE A N 1
ATOM 876 C CA . ILE A 1 104 ? 12.285 4.218 15.780 1.00 85.50 104 ILE A CA 1
ATOM 877 C C . ILE A 1 104 ? 13.797 4.190 15.978 1.00 85.50 104 ILE A C 1
ATOM 879 O O . ILE A 1 104 ? 14.541 3.936 15.036 1.00 85.50 104 ILE A O 1
ATOM 883 N N . GLU A 1 105 ? 14.260 4.474 17.196 1.00 86.12 105 GLU A N 1
ATOM 884 C CA . GLU A 1 105 ? 15.686 4.427 17.568 1.00 86.12 105 GLU A CA 1
ATOM 885 C C . GLU A 1 105 ? 16.615 5.264 16.656 1.00 86.12 105 GLU A C 1
ATOM 887 O O . GLU A 1 105 ? 17.776 4.924 16.439 1.00 86.12 105 GLU A O 1
ATOM 892 N N . GLY A 1 106 ? 16.121 6.388 16.122 1.00 82.81 106 GLY A N 1
ATOM 893 C CA . GLY A 1 106 ? 16.876 7.260 15.214 1.00 82.81 106 GLY A CA 1
ATOM 894 C C . GLY A 1 106 ? 16.722 6.915 13.731 1.00 82.81 106 GLY A C 1
ATOM 895 O O . GLY A 1 106 ? 17.270 7.626 12.887 1.00 82.81 106 GLY A O 1
ATOM 896 N N . PHE A 1 107 ? 15.952 5.878 13.405 1.00 81.94 107 PHE A N 1
ATOM 897 C CA . PHE A 1 107 ? 15.620 5.476 12.045 1.00 81.94 107 PHE A CA 1
ATOM 898 C C . PHE A 1 107 ? 14.242 5.996 11.641 1.00 81.94 107 PHE A C 1
ATOM 900 O O . PHE A 1 107 ? 13.248 5.740 12.318 1.00 81.94 107 PHE A O 1
ATOM 907 N N . TYR A 1 108 ? 14.175 6.711 10.518 1.00 83.56 108 TYR A N 1
ATOM 908 C CA . TYR A 1 108 ? 12.919 7.231 9.985 1.00 83.56 108 TYR A CA 1
ATOM 909 C C . TYR A 1 108 ? 12.290 6.231 9.018 1.00 83.56 108 TYR A C 1
ATOM 911 O O . TYR A 1 108 ? 12.901 5.834 8.024 1.00 83.56 108 TYR A O 1
ATOM 919 N N . PHE A 1 109 ? 11.042 5.861 9.282 1.00 84.31 109 PHE A N 1
ATOM 920 C CA . PHE A 1 109 ? 10.247 5.011 8.409 1.00 84.31 109 PHE A CA 1
ATOM 921 C C . PHE A 1 109 ? 9.067 5.802 7.867 1.00 84.31 109 PHE A C 1
ATOM 923 O O . PHE A 1 109 ? 8.266 6.349 8.624 1.00 84.31 109 PHE A O 1
ATOM 930 N N . TYR A 1 110 ? 8.935 5.821 6.546 1.00 84.31 110 TYR A N 1
ATOM 931 C CA . TYR A 1 110 ? 7.689 6.210 5.908 1.00 84.31 110 TYR A CA 1
ATOM 932 C C . TYR A 1 110 ? 6.738 5.019 5.941 1.00 84.31 110 TYR A C 1
ATOM 934 O O . TYR A 1 110 ? 7.070 3.938 5.448 1.00 84.31 110 TYR A O 1
ATOM 942 N N . THR A 1 111 ? 5.553 5.231 6.495 1.00 87.00 111 THR A N 1
ATOM 943 C CA . THR A 1 111 ? 4.491 4.233 6.556 1.00 87.00 111 THR A CA 1
ATOM 944 C C . THR A 1 111 ? 3.229 4.768 5.912 1.00 87.00 111 THR A C 1
ATOM 946 O O . THR A 1 111 ? 2.926 5.959 5.992 1.00 87.00 111 THR A O 1
ATOM 949 N N . ALA A 1 112 ? 2.471 3.890 5.273 1.00 89.06 112 ALA A N 1
ATOM 950 C CA . ALA A 1 112 ? 1.138 4.216 4.821 1.00 89.06 112 ALA A CA 1
ATOM 951 C C . ALA A 1 112 ? 0.215 3.005 4.865 1.00 89.06 112 ALA A C 1
ATOM 953 O O . ALA A 1 112 ? 0.579 1.916 4.424 1.00 89.06 112 ALA A O 1
ATOM 954 N N . MET A 1 113 ? -1.008 3.239 5.321 1.00 92.69 113 MET A N 1
ATOM 955 C CA . MET A 1 113 ? -2.138 2.341 5.158 1.00 92.69 113 MET A CA 1
ATOM 956 C C . MET A 1 113 ? -3.015 2.848 4.024 1.00 92.69 113 MET A C 1
ATOM 958 O O . MET A 1 113 ? -3.291 4.045 3.922 1.00 92.69 113 MET A O 1
ATOM 962 N N . VAL A 1 114 ? -3.443 1.926 3.167 1.00 92.12 114 VAL A N 1
ATOM 963 C CA . VAL A 1 114 ? -4.423 2.170 2.114 1.00 92.12 114 VAL A CA 1
ATOM 964 C C . VAL A 1 114 ? -5.562 1.185 2.271 1.00 92.12 114 VAL A C 1
ATOM 966 O O . VAL A 1 114 ? -5.358 -0.030 2.287 1.00 92.12 114 VAL A O 1
ATOM 969 N N . CYS A 1 115 ? -6.769 1.728 2.328 1.00 93.06 115 CYS A N 1
ATOM 970 C CA . CYS A 1 115 ? -7.995 0.966 2.476 1.00 93.06 115 CYS A CA 1
ATOM 971 C C . CYS A 1 115 ? -9.038 1.479 1.484 1.00 93.06 115 CYS A C 1
ATOM 973 O O . CYS A 1 115 ? -9.068 2.665 1.139 1.00 93.06 115 CYS A O 1
ATOM 975 N N . ARG A 1 116 ? -9.902 0.589 1.002 1.00 93.00 116 ARG A N 1
ATOM 976 C CA . ARG A 1 116 ? -11.079 1.005 0.240 1.00 93.00 116 ARG A CA 1
ATOM 977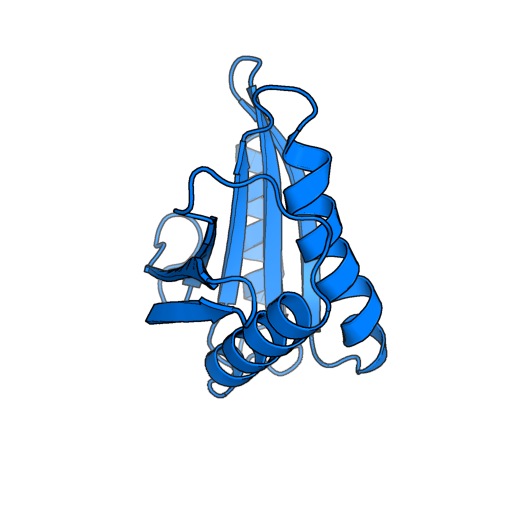 C C . ARG A 1 116 ? -12.093 1.665 1.168 1.00 93.00 116 ARG A C 1
ATOM 979 O O . ARG A 1 116 ? -12.342 1.173 2.260 1.00 93.00 116 ARG A O 1
ATOM 986 N N . ILE A 1 117 ? -12.722 2.747 0.710 1.00 92.94 117 ILE A N 1
ATOM 987 C CA . ILE A 1 117 ? -13.728 3.456 1.523 1.00 92.94 117 ILE A CA 1
ATOM 988 C C . ILE A 1 117 ? -14.999 2.627 1.763 1.00 92.94 117 ILE A C 1
ATOM 990 O O . ILE A 1 117 ? -15.752 2.914 2.683 1.00 92.94 117 ILE A O 1
ATOM 994 N N . ASP A 1 118 ? -15.244 1.607 0.934 1.00 95.12 118 ASP A N 1
ATOM 995 C CA . ASP A 1 118 ? -16.350 0.654 1.068 1.00 95.12 118 ASP A CA 1
ATOM 996 C C . ASP A 1 118 ? -15.917 -0.665 1.730 1.00 95.12 118 ASP A C 1
ATOM 998 O O . ASP A 1 118 ? -16.578 -1.695 1.568 1.00 95.12 118 ASP A O 1
ATOM 1002 N N . HIS A 1 119 ? -14.802 -0.650 2.466 1.00 96.38 119 HIS A N 1
ATOM 1003 C CA . HIS A 1 119 ? -14.436 -1.734 3.369 1.00 96.38 119 HIS A CA 1
ATOM 1004 C C . HIS A 1 119 ? -15.547 -1.913 4.424 1.00 96.38 119 HIS A C 1
ATOM 1006 O O . HIS A 1 119 ? -15.985 -0.921 5.012 1.00 96.38 119 HIS A O 1
ATOM 1012 N N . PRO A 1 120 ? -16.011 -3.148 4.704 1.00 96.94 120 PRO A N 1
ATOM 1013 C CA . PRO A 1 120 ? -17.160 -3.382 5.591 1.00 96.94 120 PRO A CA 1
ATOM 1014 C C . PRO A 1 120 ? -16.944 -2.888 7.029 1.00 96.94 120 PRO A C 1
ATOM 1016 O O . PRO A 1 120 ? -17.907 -2.624 7.738 1.00 96.94 120 PRO A O 1
ATOM 1019 N N . ASP A 1 121 ? -15.683 -2.765 7.433 1.00 96.19 121 ASP A N 1
ATOM 1020 C CA . ASP A 1 121 ? -15.246 -2.341 8.766 1.00 96.19 121 ASP A CA 1
ATOM 1021 C C . ASP A 1 121 ? -14.312 -1.113 8.706 1.00 96.19 121 ASP A C 1
ATOM 1023 O O . ASP A 1 121 ? -13.312 -1.033 9.408 1.00 96.19 121 ASP A O 1
ATOM 1027 N N . PHE A 1 122 ? -14.556 -0.208 7.751 1.00 95.69 122 PHE A N 1
ATOM 1028 C CA . PHE A 1 122 ? -13.635 0.880 7.397 1.00 95.69 122 PHE A CA 1
ATOM 1029 C C . PHE A 1 122 ? -13.145 1.709 8.598 1.00 95.69 122 PHE A C 1
ATOM 1031 O O . PHE A 1 122 ? -11.936 1.842 8.777 1.00 95.69 122 PHE A O 1
ATOM 1038 N N . GLU A 1 123 ? -14.059 2.236 9.417 1.00 96.06 123 GLU A N 1
ATOM 1039 C CA . GLU A 1 123 ? -13.725 3.126 10.542 1.00 96.06 123 GLU A CA 1
ATOM 1040 C C . GLU A 1 123 ? -12.824 2.426 11.565 1.00 96.06 123 GLU A C 1
ATOM 1042 O O . GLU A 1 123 ? -11.747 2.927 11.880 1.00 96.06 123 GLU A O 1
ATOM 1047 N N . ASN A 1 124 ? -13.186 1.208 11.976 1.00 96.06 124 ASN A N 1
ATOM 1048 C CA . ASN A 1 124 ? -12.382 0.427 12.915 1.00 96.06 124 ASN A CA 1
ATOM 1049 C C . ASN A 1 124 ? -10.980 0.132 12.363 1.00 96.06 124 ASN A C 1
ATOM 1051 O O . ASN A 1 124 ? -10.011 0.158 13.115 1.00 96.06 124 ASN A O 1
ATOM 1055 N N . LYS A 1 125 ? -10.838 -0.109 11.051 1.00 95.69 125 LYS A N 1
ATOM 1056 C CA . LYS A 1 125 ? -9.520 -0.340 10.436 1.00 95.69 125 LYS A CA 1
ATOM 1057 C C . LYS A 1 125 ? -8.650 0.906 10.384 1.00 95.69 125 LYS A C 1
ATOM 1059 O O . LYS A 1 125 ? -7.428 0.797 10.483 1.00 95.69 125 LYS A O 1
ATOM 1064 N N . VAL A 1 126 ? -9.255 2.079 10.237 1.00 95.50 126 VAL A N 1
ATOM 1065 C CA . VAL A 1 126 ? -8.534 3.349 10.362 1.00 95.50 126 VAL A CA 1
ATOM 1066 C C . VAL A 1 126 ? -8.087 3.558 11.808 1.00 95.50 126 VAL A C 1
ATOM 1068 O O . VAL A 1 126 ? -6.903 3.803 12.035 1.00 95.50 126 VAL A O 1
ATOM 1071 N N . ASP A 1 127 ? -8.984 3.367 12.775 1.00 95.81 127 ASP A N 1
ATOM 1072 C CA . ASP A 1 127 ? -8.693 3.554 14.200 1.00 95.81 127 ASP A CA 1
ATOM 1073 C C . ASP A 1 127 ? -7.626 2.576 14.723 1.00 95.81 127 ASP A C 1
ATOM 1075 O O . ASP A 1 127 ? -6.752 2.966 15.502 1.00 95.81 127 ASP A O 1
ATOM 1079 N N . GLU A 1 128 ? -7.654 1.316 14.277 1.00 95.75 128 GLU A N 1
ATOM 1080 C CA . GLU A 1 128 ? -6.669 0.278 14.618 1.00 95.75 128 GLU A CA 1
ATOM 1081 C C . GLU A 1 128 ? -5.271 0.669 14.108 1.00 95.75 128 GLU A C 1
ATOM 1083 O O . GLU A 1 128 ? -4.300 0.641 14.870 1.00 95.75 128 GLU A O 1
ATOM 1088 N N . TYR A 1 129 ? -5.174 1.144 12.860 1.00 95.31 129 TYR A N 1
ATOM 1089 C CA . TYR A 1 129 ? -3.916 1.644 12.298 1.00 95.31 129 TYR A CA 1
ATOM 1090 C C . TYR A 1 129 ? -3.397 2.882 13.029 1.00 95.31 129 TYR A C 1
ATOM 1092 O O . TYR A 1 129 ? -2.225 2.943 13.391 1.00 95.31 129 TYR A O 1
ATOM 1100 N N . GLU A 1 130 ? -4.254 3.875 13.262 1.00 94.81 130 GLU A N 1
ATOM 1101 C CA . GLU A 1 130 ? -3.857 5.106 13.947 1.00 94.81 130 GLU A CA 1
ATOM 1102 C C . GLU A 1 130 ? -3.387 4.839 15.373 1.00 94.81 130 GLU A C 1
ATOM 1104 O O . GLU A 1 130 ? -2.408 5.433 15.828 1.00 94.81 130 GLU A O 1
ATOM 1109 N N . SER A 1 131 ? -4.069 3.934 16.074 1.00 95.12 131 SER A N 1
ATOM 1110 C CA . SER A 1 131 ? -3.692 3.520 17.424 1.00 95.12 131 SER A CA 1
ATOM 1111 C C . SER A 1 131 ? -2.344 2.800 17.429 1.00 95.12 131 SER A C 1
ATOM 1113 O O . SER A 1 131 ? -1.524 3.055 18.309 1.00 95.12 131 SER A O 1
ATOM 1115 N N . TYR A 1 132 ? -2.092 1.948 16.430 1.00 93.69 132 TYR A N 1
ATOM 1116 C CA . TYR A 1 132 ? -0.808 1.271 16.259 1.00 93.69 132 TYR A CA 1
ATOM 1117 C C . TYR A 1 132 ? 0.335 2.258 16.001 1.00 93.69 132 TYR A C 1
ATOM 1119 O O . TYR A 1 132 ? 1.359 2.193 16.672 1.00 93.69 132 TYR A O 1
ATOM 1127 N N . ILE A 1 133 ? 0.154 3.209 15.078 1.00 92.31 133 ILE A N 1
ATOM 1128 C CA . ILE A 1 133 ? 1.180 4.215 14.769 1.00 92.31 133 ILE A CA 1
ATOM 1129 C C . ILE A 1 133 ? 1.493 5.080 15.993 1.00 92.31 133 ILE A C 1
ATOM 1131 O O . ILE A 1 133 ? 2.663 5.262 16.312 1.00 92.31 133 ILE A O 1
ATOM 1135 N N . LYS A 1 134 ? 0.474 5.539 16.730 1.00 91.75 134 LYS A N 1
ATOM 1136 C CA . LYS A 1 134 ? 0.665 6.318 17.969 1.00 91.75 134 LYS A CA 1
ATOM 1137 C C . LYS A 1 134 ? 1.430 5.557 19.053 1.00 91.75 134 LYS A C 1
ATOM 1139 O O . LYS A 1 134 ? 2.043 6.185 19.903 1.00 91.75 134 LYS A O 1
ATOM 1144 N N . ALA A 1 135 ? 1.369 4.226 19.062 1.00 91.56 135 ALA A N 1
ATOM 1145 C CA . ALA A 1 135 ? 2.114 3.405 20.015 1.00 91.56 135 ALA A CA 1
ATOM 1146 C C . ALA A 1 135 ? 3.600 3.229 19.640 1.00 91.56 135 ALA A C 1
ATOM 1148 O O . ALA A 1 135 ? 4.367 2.729 20.461 1.00 91.56 135 ALA A O 1
ATOM 1149 N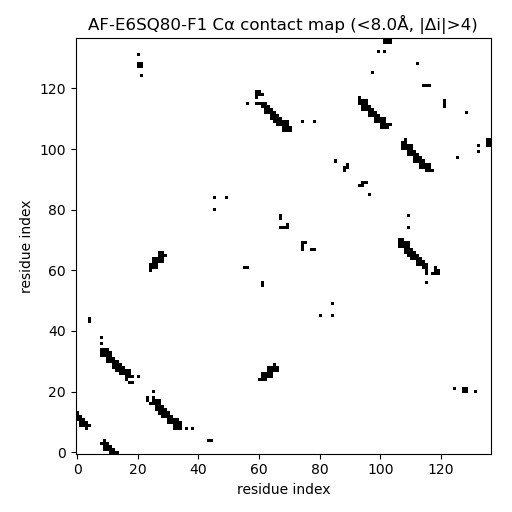 N . LEU A 1 136 ? 3.989 3.597 18.413 1.00 86.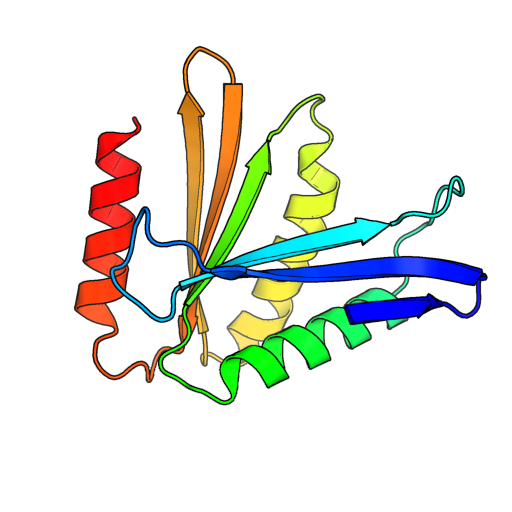25 136 LEU A N 1
ATOM 1150 C CA . LEU A 1 136 ? 5.366 3.538 17.911 1.00 86.25 136 LEU A CA 1
ATOM 1151 C C . LEU A 1 136 ? 6.112 4.881 17.996 1.00 86.25 136 LEU A C 1
ATOM 1153 O O . LEU A 1 136 ? 7.315 4.901 17.736 1.00 86.25 136 LEU A O 1
ATOM 1157 N N . GLU A 1 137 ? 5.412 5.975 18.313 1.00 72.56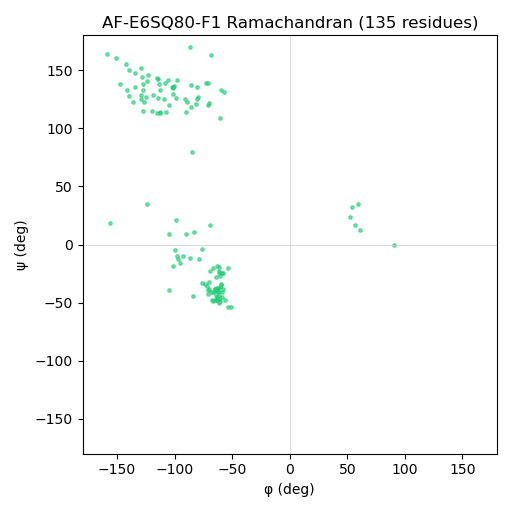 137 GLU A N 1
ATOM 1158 C CA . GLU A 1 137 ? 5.982 7.310 18.572 1.00 72.56 137 GLU A CA 1
ATOM 1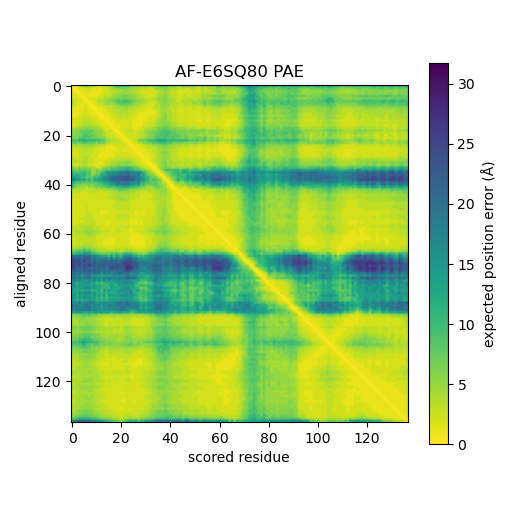159 C C . GLU A 1 137 ? 6.504 7.448 20.011 1.00 72.56 137 GLU A C 1
ATOM 1161 O O . GLU A 1 137 ? 7.568 8.089 20.181 1.00 72.56 137 GLU A O 1
#